Protein AF-A0A1C7MMX4-F1 (afdb_monomer)

Solvent-accessible surface area (backbone atoms only — not comparable to full-atom values): 10838 Å² total; per-residue (Å²): 135,89,79,91,75,90,83,83,60,57,48,100,84,69,48,74,63,71,64,67,64,63,70,69,58,58,83,77,81,68,78,87,75,84,72,80,94,60,101,73,74,77,79,76,79,75,73,78,50,72,67,60,53,52,53,54,53,50,56,52,49,52,55,49,51,54,53,51,52,54,50,50,52,53,51,49,52,52,51,52,52,53,50,52,52,53,50,52,54,49,51,54,52,51,53,51,51,51,52,52,52,52,52,51,53,51,50,51,53,52,50,53,52,51,54,52,52,50,52,51,51,53,53,52,55,54,53,53,71,75,55,83,82,82,85,86,81,87,79,90,78,91,78,88,88,81,88,80,90,82,77,94,78,79,88,76,83,80,78,86,81,82,90,133

Secondary structure (DSSP, 8-state):
---PPPPPPB-TTSPBP-THHHHH--------------TT------PPPHHHHHHHHHHHHHHHHHHHHHHHHHHHHHHHHHHHHHHHHHHHHHHHHHHHHHHHHHHHHHHHHHHHHHHHHHHHHHHHHT--SS------------------------------

Radius of gyration: 46.79 Å; Cα contacts (8 Å, |Δi|>4): 10; chains: 1; bounding box: 83×66×130 Å

Foldseek 3Di:
DDDDDDDFDADPVRHTDDCVVVVPPDPDDDDDDPDPPDPDPPPPPPPDDPVNVVVVVVVVVVVVVVVVVVVVVVVVVVVVVVVVVVVVVVVVVVVVVVVVVVVVVVVVVVVVVVVVVVVVVVVVVVVCVVPVPDDDDDDDDDDDDDDDDDDDDDDDDDDDDDDD

Organism: Grifola frondosa (NCBI:txid5627)

Structure (mmCIF, N/CA/C/O backbone):
data_AF-A0A1C7MMX4-F1
#
_entry.id   AF-A0A1C7MMX4-F1
#
loop_
_atom_site.group_PDB
_atom_site.id
_atom_site.type_symbol
_atom_site.label_atom_id
_atom_site.label_alt_id
_atom_site.label_comp_id
_atom_site.label_asym_id
_atom_site.label_entity_id
_atom_site.label_seq_id
_atom_site.pdbx_PDB_ins_code
_atom_site.Cartn_x
_atom_site.Cartn_y
_atom_site.Cartn_z
_atom_site.occupancy
_atom_site.B_iso_or_equiv
_atom_site.auth_seq_id
_atom_site.auth_comp_id
_atom_site.auth_asym_id
_atom_site.auth_atom_id
_atom_site.pdbx_PDB_model_num
ATOM 1 N N . MET A 1 1 ? -0.337 -36.944 -9.635 1.00 53.41 1 MET A N 1
ATOM 2 C CA . MET A 1 1 ? -0.701 -37.457 -10.974 1.00 53.41 1 MET A CA 1
ATOM 3 C C . MET A 1 1 ? -0.932 -36.251 -11.878 1.00 53.41 1 MET A C 1
ATOM 5 O O . MET A 1 1 ? -1.805 -35.454 -11.565 1.00 53.41 1 MET A O 1
ATOM 9 N N . PHE A 1 2 ? -0.095 -36.031 -12.896 1.00 73.88 2 PHE A N 1
ATOM 10 C CA . PHE A 1 2 ? -0.218 -34.881 -13.804 1.00 73.88 2 PHE A CA 1
ATOM 11 C C . PHE A 1 2 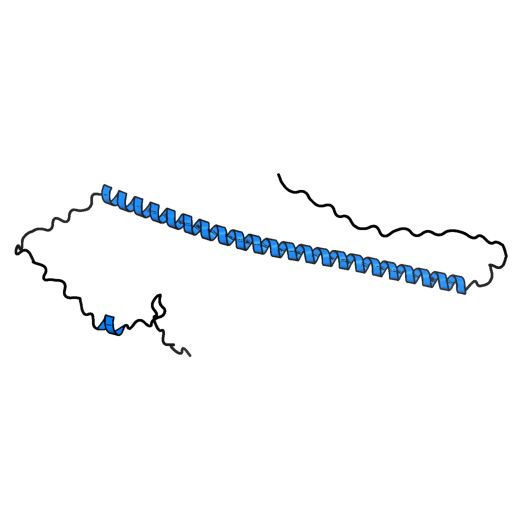? -1.092 -35.276 -14.996 1.00 73.88 2 PHE A C 1
ATOM 13 O O . PHE A 1 2 ? -0.763 -36.225 -15.705 1.00 73.88 2 PHE A O 1
ATOM 20 N N . VAL A 1 3 ? -2.213 -34.580 -15.189 1.00 80.75 3 VAL A N 1
ATOM 21 C CA . VAL A 1 3 ? -3.122 -34.798 -16.322 1.00 80.75 3 VAL A CA 1
ATOM 22 C C . VAL A 1 3 ? -2.904 -33.659 -17.318 1.00 80.75 3 VAL A C 1
ATOM 24 O O . VAL A 1 3 ? -3.282 -32.524 -17.013 1.00 80.75 3 VAL A O 1
ATOM 27 N N . PRO A 1 4 ? -2.288 -33.911 -18.485 1.00 80.75 4 PRO A N 1
ATOM 28 C CA . PRO A 1 4 ? -2.065 -32.863 -19.470 1.00 80.75 4 PRO A CA 1
ATOM 29 C C . PRO A 1 4 ? -3.403 -32.364 -20.029 1.00 80.75 4 PRO A C 1
ATOM 31 O O . PRO A 1 4 ? -4.217 -33.138 -20.535 1.00 80.75 4 PRO A O 1
ATOM 34 N N . ARG A 1 5 ? -3.631 -31.050 -19.930 1.00 83.19 5 ARG A N 1
ATOM 35 C CA . ARG A 1 5 ? -4.779 -30.362 -20.534 1.00 83.19 5 ARG A CA 1
ATOM 36 C C . ARG A 1 5 ? -4.391 -29.859 -21.923 1.00 83.19 5 ARG A C 1
ATOM 38 O O . ARG A 1 5 ? -3.284 -29.364 -22.115 1.00 83.19 5 ARG A O 1
ATOM 45 N N . LYS A 1 6 ? -5.305 -29.983 -22.887 1.00 82.06 6 LYS A N 1
ATOM 46 C CA . LYS A 1 6 ? -5.131 -29.425 -24.235 1.00 82.06 6 LYS A CA 1
ATOM 47 C C . LYS A 1 6 ? -5.200 -27.899 -24.156 1.00 82.06 6 LYS A C 1
ATOM 49 O O . LYS A 1 6 ? -6.133 -27.365 -23.562 1.00 82.06 6 LYS A O 1
ATOM 54 N N . VAL A 1 7 ? -4.215 -27.223 -24.739 1.00 81.19 7 VAL A N 1
ATOM 55 C CA . VAL A 1 7 ? -4.159 -25.759 -24.837 1.00 81.19 7 VAL A CA 1
ATOM 56 C C . VAL A 1 7 ? -4.529 -25.372 -26.266 1.00 81.19 7 VAL A C 1
ATOM 58 O O . VAL A 1 7 ? -3.907 -25.857 -27.207 1.00 81.19 7 VAL A O 1
ATOM 61 N N . THR A 1 8 ? -5.544 -24.526 -26.425 1.00 85.12 8 THR A N 1
ATOM 62 C CA . THR A 1 8 ? -5.971 -23.959 -27.715 1.00 85.12 8 THR A CA 1
ATOM 63 C C . THR A 1 8 ? -5.437 -22.539 -27.842 1.00 85.12 8 THR A C 1
ATOM 65 O O . THR A 1 8 ? -5.627 -21.737 -26.923 1.00 85.12 8 THR A O 1
ATOM 68 N N . ILE A 1 9 ? -4.800 -22.213 -28.964 1.00 84.62 9 ILE A N 1
ATOM 69 C CA . ILE A 1 9 ? -4.294 -20.864 -29.241 1.00 84.62 9 ILE A CA 1
ATOM 70 C C . ILE A 1 9 ? -5.381 -20.093 -29.993 1.00 84.62 9 ILE A C 1
ATOM 72 O O . ILE A 1 9 ? -5.877 -20.559 -31.018 1.00 84.62 9 ILE A O 1
ATOM 76 N N . LYS A 1 10 ? -5.770 -18.929 -29.467 1.00 90.62 10 LYS A N 1
ATOM 77 C CA . LYS A 1 10 ? -6.769 -18.040 -30.071 1.00 90.62 10 LYS A CA 1
ATOM 78 C C . LYS A 1 10 ? -6.119 -16.731 -30.503 1.00 90.62 10 LYS A C 1
ATOM 80 O O . LYS A 1 10 ? -5.196 -16.269 -29.837 1.00 90.62 10 LYS A O 1
ATOM 85 N N . ASP A 1 11 ? -6.613 -16.148 -31.588 1.00 87.38 11 ASP A N 1
ATOM 86 C CA . ASP A 1 11 ? -6.194 -14.824 -32.058 1.00 87.38 11 ASP A CA 1
ATOM 87 C C . ASP A 1 11 ? -6.847 -13.694 -31.230 1.00 87.38 11 ASP A C 1
ATOM 89 O O . ASP A 1 11 ? -7.740 -13.948 -30.418 1.00 87.38 11 ASP A O 1
ATOM 93 N N . GLY A 1 12 ? -6.453 -12.434 -31.450 1.00 87.25 12 GLY A N 1
ATOM 94 C CA . GLY A 1 12 ? -7.013 -11.248 -30.783 1.00 87.25 12 GLY A CA 1
ATOM 95 C C . GLY A 1 12 ? -8.531 -11.079 -30.954 1.00 87.25 12 GLY A C 1
ATOM 96 O O . GLY A 1 12 ? -9.174 -10.405 -30.155 1.00 87.25 12 GLY A O 1
ATOM 97 N N . PHE A 1 13 ? -9.117 -11.753 -31.948 1.00 86.44 13 PHE A N 1
ATOM 98 C CA . PHE A 1 13 ? -10.561 -11.818 -32.202 1.00 86.44 13 PHE A CA 1
ATOM 99 C C . PHE A 1 13 ? -11.251 -13.047 -31.579 1.00 86.44 13 PHE A C 1
ATOM 101 O O . PHE A 1 13 ? -12.442 -13.265 -31.787 1.00 86.44 13 PHE A O 1
ATOM 108 N N . GLY A 1 14 ? -10.523 -13.880 -30.830 1.00 84.88 14 GLY A N 1
ATOM 109 C CA . GLY A 1 14 ? -11.057 -15.057 -30.138 1.00 84.88 14 GLY A CA 1
ATOM 110 C C . GLY A 1 14 ? -11.288 -16.292 -31.018 1.00 84.88 14 GLY A C 1
ATOM 111 O O . GLY A 1 14 ? -11.815 -17.291 -30.520 1.00 84.88 14 GLY A O 1
ATOM 112 N N . MET A 1 15 ? -10.887 -16.249 -32.291 1.00 87.06 15 MET A N 1
ATOM 113 C CA . MET A 1 15 ? -10.941 -17.387 -33.215 1.00 87.06 15 MET A CA 1
ATOM 114 C C . MET A 1 15 ? -9.770 -18.343 -32.971 1.00 87.06 15 MET A C 1
ATOM 116 O O . MET A 1 15 ? -8.656 -17.898 -32.695 1.00 87.06 15 MET A O 1
ATOM 120 N N . GLU A 1 16 ? -10.019 -19.652 -33.047 1.00 86.19 16 GLU A N 1
ATOM 121 C CA . GLU A 1 16 ? -8.975 -20.671 -32.899 1.00 86.19 16 GLU A CA 1
ATOM 122 C C . GLU A 1 16 ? -8.041 -20.654 -34.115 1.00 86.19 16 GLU A C 1
ATOM 124 O O . GLU A 1 16 ? -8.494 -20.702 -35.259 1.00 86.19 16 GLU A O 1
ATOM 129 N N . VAL A 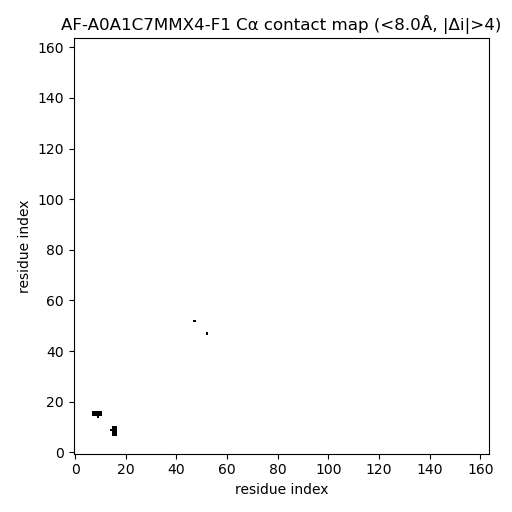1 17 ? -6.736 -20.548 -33.860 1.00 85.56 17 VAL A N 1
ATOM 130 C CA . VAL A 1 17 ? -5.722 -20.486 -34.915 1.00 85.56 17 VAL A CA 1
ATOM 131 C C . VAL A 1 17 ? -5.421 -21.901 -35.401 1.00 85.56 17 VAL A C 1
ATOM 133 O O . VAL A 1 17 ? -4.887 -22.723 -34.655 1.00 85.56 17 VAL A O 1
ATOM 136 N N . ASP A 1 18 ? -5.728 -22.174 -36.669 1.00 83.81 18 ASP A N 1
ATOM 137 C CA . ASP A 1 18 ? -5.410 -23.444 -37.321 1.00 83.81 18 ASP A CA 1
ATOM 138 C C . ASP A 1 18 ? -3.908 -23.534 -37.647 1.00 83.81 18 ASP A C 1
ATOM 140 O O . ASP A 1 18 ? -3.399 -22.965 -38.617 1.00 83.81 18 ASP A O 1
ATOM 144 N N . LEU A 1 19 ? -3.177 -24.269 -36.809 1.00 79.69 19 LEU A N 1
ATOM 145 C CA . LEU A 1 19 ? -1.734 -24.464 -36.954 1.00 79.69 19 LEU A CA 1
ATOM 146 C C . LEU A 1 19 ? -1.361 -25.431 -38.089 1.00 79.69 19 LEU A C 1
ATOM 148 O O . LEU A 1 19 ? -0.183 -25.525 -38.441 1.00 79.69 19 LEU A O 1
ATOM 152 N N . GLU A 1 20 ? -2.311 -26.168 -38.673 1.00 76.12 20 GLU A N 1
ATOM 153 C CA . GLU A 1 20 ? -2.013 -27.099 -39.768 1.00 76.12 20 GLU A CA 1
ATOM 154 C C . GLU A 1 20 ? -1.672 -26.372 -41.071 1.00 76.12 20 GLU A C 1
ATOM 156 O O . GLU A 1 20 ? -0.876 -26.869 -41.873 1.00 76.12 20 GLU A O 1
ATOM 161 N N . GLN A 1 21 ? -2.188 -25.156 -41.248 1.00 70.94 21 GLN A N 1
ATOM 162 C CA . GLN A 1 21 ? -1.902 -24.320 -42.416 1.00 70.94 21 GLN A CA 1
ATOM 163 C C . GLN A 1 21 ? -0.441 -23.857 -42.433 1.00 70.94 21 GLN A C 1
ATOM 165 O O . GLN A 1 21 ? 0.203 -23.861 -43.481 1.00 70.94 21 GLN A O 1
ATOM 170 N N . PHE A 1 22 ? 0.130 -23.580 -41.258 1.00 66.88 22 PHE A N 1
ATOM 171 C CA . PHE A 1 22 ? 1.543 -23.222 -41.115 1.00 66.88 22 PHE A CA 1
ATOM 172 C C . PHE A 1 22 ? 2.486 -24.419 -41.280 1.00 66.88 22 PHE A C 1
ATOM 174 O O . PHE A 1 22 ? 3.644 -24.237 -41.641 1.00 66.88 22 PHE A O 1
ATOM 181 N N . LYS A 1 23 ? 2.003 -25.652 -41.078 1.00 68.38 23 LYS A N 1
ATOM 182 C CA . LYS A 1 23 ? 2.789 -26.869 -41.348 1.00 68.38 23 LYS A CA 1
ATOM 183 C C . LYS A 1 23 ? 2.906 -27.184 -42.841 1.00 68.38 23 LYS A C 1
ATOM 185 O O . LYS A 1 23 ? 3.859 -27.843 -43.243 1.00 68.38 23 LYS A O 1
ATOM 190 N N . LYS A 1 24 ? 1.944 -26.738 -43.659 1.00 62.66 24 LYS A N 1
ATOM 191 C CA . LYS A 1 24 ? 1.946 -26.924 -45.123 1.00 62.66 24 LYS A CA 1
ATOM 192 C C . LYS A 1 24 ? 2.655 -25.805 -45.883 1.00 62.66 24 LYS A C 1
ATOM 194 O O . LYS A 1 24 ? 3.004 -26.002 -47.045 1.00 62.66 24 LYS A O 1
ATOM 199 N N . ALA A 1 25 ? 2.924 -24.675 -45.235 1.00 57.81 25 ALA A N 1
ATOM 200 C CA . ALA A 1 25 ? 3.813 -23.652 -45.763 1.00 57.81 25 ALA A CA 1
ATOM 201 C C . ALA A 1 25 ? 5.278 -24.098 -45.601 1.00 57.81 25 ALA A C 1
ATOM 203 O O . ALA A 1 25 ? 6.020 -23.606 -44.754 1.00 57.81 25 ALA A O 1
ATOM 204 N N . GLY A 1 26 ? 5.700 -25.051 -46.441 1.00 60.91 26 GLY A N 1
ATOM 205 C CA . GLY A 1 26 ? 7.113 -25.174 -46.801 1.00 60.91 26 GLY A CA 1
ATOM 206 C C . GLY A 1 26 ? 7.647 -23.823 -47.303 1.00 60.91 26 GLY A C 1
ATOM 207 O O . GLY A 1 26 ? 6.843 -22.952 -47.647 1.00 60.91 26 GLY A O 1
ATOM 208 N N . PRO A 1 27 ? 8.977 -23.616 -47.316 1.00 55.91 27 PRO A N 1
ATOM 209 C CA . PRO A 1 27 ? 9.585 -22.321 -47.610 1.00 55.91 27 PRO A CA 1
ATOM 210 C C . PRO A 1 27 ? 8.943 -21.715 -48.855 1.00 55.91 27 PRO A C 1
ATOM 212 O O . PRO A 1 27 ? 9.021 -22.288 -49.941 1.00 55.91 27 PRO A O 1
ATOM 215 N N . VAL A 1 28 ? 8.248 -20.591 -48.658 1.00 55.06 28 VAL A N 1
ATOM 216 C CA . VAL A 1 28 ? 7.633 -19.806 -49.725 1.00 55.06 28 VAL A CA 1
ATOM 217 C C . VAL A 1 28 ? 8.724 -19.572 -50.758 1.00 55.06 28 VAL A C 1
ATOM 219 O O . VAL A 1 28 ? 9.730 -18.931 -50.457 1.00 55.06 28 VAL A O 1
ATOM 222 N N . VAL A 1 29 ? 8.556 -20.176 -51.936 1.00 53.84 29 VAL A N 1
ATOM 223 C CA . VAL A 1 29 ? 9.491 -20.068 -53.052 1.00 53.84 29 VAL A CA 1
ATOM 224 C C . VAL A 1 29 ? 9.566 -18.594 -53.416 1.00 53.84 29 VAL A C 1
ATOM 226 O O . VAL A 1 29 ? 8.659 -18.031 -54.027 1.00 53.84 29 VAL A O 1
ATOM 229 N N . SER A 1 30 ? 10.635 -17.952 -52.966 1.00 59.66 30 SER A N 1
ATOM 230 C CA . SER A 1 30 ? 11.019 -16.620 -53.388 1.00 59.66 30 SER A CA 1
ATOM 231 C C . SER A 1 30 ? 11.216 -16.614 -54.912 1.00 59.66 30 SER A C 1
ATOM 233 O O . SER A 1 30 ? 11.632 -17.627 -55.483 1.00 59.66 30 SER A O 1
ATOM 235 N N . PRO A 1 31 ? 10.918 -15.493 -55.596 1.00 63.75 31 PRO A N 1
ATOM 236 C CA . PRO A 1 31 ? 11.174 -15.361 -57.030 1.00 63.75 31 PRO A CA 1
ATOM 237 C C . PRO A 1 31 ? 12.650 -15.672 -57.340 1.00 63.75 31 PRO A C 1
ATOM 239 O O . PRO A 1 31 ? 13.505 -15.431 -56.481 1.00 63.75 31 PRO A O 1
ATOM 242 N N . PRO A 1 32 ? 12.973 -16.209 -58.536 1.00 53.16 32 PRO A N 1
ATOM 243 C CA . PRO A 1 32 ? 14.329 -16.632 -58.860 1.00 53.16 32 PRO A CA 1
ATOM 244 C C . PRO A 1 32 ? 15.294 -15.459 -58.689 1.00 53.16 32 PRO A C 1
ATOM 246 O O . PRO A 1 32 ? 15.230 -14.457 -59.401 1.00 53.16 32 PRO A O 1
ATOM 249 N N . VAL A 1 33 ? 16.189 -15.597 -57.714 1.00 53.44 33 VAL A N 1
ATOM 250 C CA . VAL A 1 33 ? 17.312 -14.689 -57.512 1.00 53.44 33 VAL A CA 1
ATOM 251 C C . VAL A 1 33 ? 18.206 -14.836 -58.737 1.00 53.44 33 VAL A C 1
ATOM 253 O O . VAL A 1 33 ? 18.829 -15.877 -58.938 1.00 53.44 33 VAL A O 1
ATOM 256 N N . ILE A 1 34 ? 18.243 -13.804 -59.579 1.00 55.59 34 ILE A N 1
ATOM 257 C CA . ILE A 1 34 ? 19.220 -13.675 -60.660 1.00 55.59 34 ILE A CA 1
ATOM 258 C C . ILE A 1 34 ? 20.592 -13.646 -59.989 1.00 55.59 34 ILE A C 1
ATOM 260 O O . ILE A 1 34 ? 20.994 -12.638 -59.412 1.00 55.59 34 ILE A O 1
ATOM 264 N N . VAL A 1 35 ? 21.288 -14.779 -60.007 1.00 58.59 35 VAL A N 1
ATOM 265 C CA . VAL A 1 35 ? 22.650 -14.876 -59.488 1.00 58.59 35 VAL A CA 1
ATOM 266 C C . VAL A 1 35 ? 23.566 -14.271 -60.554 1.00 58.59 35 VAL A C 1
ATOM 268 O O . VAL A 1 35 ? 23.609 -14.798 -61.669 1.00 58.59 35 VAL A O 1
ATOM 271 N N . PRO A 1 36 ? 24.286 -13.167 -60.289 1.00 60.31 36 PRO A N 1
ATOM 272 C CA . PRO A 1 36 ? 25.253 -12.667 -61.250 1.00 60.31 36 PRO A CA 1
ATOM 273 C C . PRO A 1 36 ? 26.364 -13.711 -61.406 1.00 60.31 36 PRO A C 1
ATOM 275 O O . PRO A 1 36 ? 27.076 -14.038 -60.459 1.00 60.31 36 PRO A O 1
ATOM 278 N N . SER A 1 37 ? 26.494 -14.250 -62.617 1.00 58.62 37 SER A N 1
ATOM 279 C CA . SER A 1 37 ? 27.568 -15.155 -63.027 1.00 58.62 37 SER A CA 1
ATOM 280 C C . SER A 1 37 ? 28.924 -14.441 -62.944 1.00 58.62 37 SER A C 1
ATOM 282 O O . SER A 1 37 ? 29.410 -13.893 -63.933 1.00 58.62 37 SER A O 1
ATOM 284 N N . SER A 1 38 ? 29.550 -14.416 -61.765 1.00 60.53 38 SER A N 1
ATOM 285 C CA . SER A 1 38 ? 30.951 -14.012 -61.621 1.00 60.53 38 SER A CA 1
ATOM 286 C C . SER A 1 38 ? 31.593 -14.623 -60.362 1.00 60.53 38 SER A C 1
ATOM 288 O O . SER A 1 38 ? 31.343 -14.145 -59.256 1.00 60.53 38 SER A O 1
ATOM 290 N N . PRO A 1 39 ? 32.450 -15.655 -60.492 1.00 61.50 39 PRO A N 1
ATOM 291 C CA . PRO A 1 39 ? 33.103 -16.332 -59.360 1.00 61.50 39 PRO A CA 1
ATOM 292 C C . PRO A 1 39 ? 34.158 -15.522 -58.577 1.00 61.50 39 PRO A C 1
ATOM 294 O O . PRO A 1 39 ? 34.916 -16.109 -57.811 1.00 61.50 39 PRO A O 1
ATOM 297 N N . ALA A 1 40 ? 34.273 -14.201 -58.764 1.00 59.28 40 ALA A N 1
ATOM 298 C CA . ALA A 1 40 ? 35.407 -13.433 -58.232 1.00 59.28 40 ALA A CA 1
ATOM 299 C C . ALA A 1 40 ? 35.082 -12.013 -57.738 1.00 59.28 40 ALA A C 1
ATOM 301 O O . ALA A 1 40 ? 35.985 -11.181 -57.630 1.00 59.28 40 ALA A O 1
ATOM 302 N N . GLN A 1 41 ? 33.834 -11.706 -57.380 1.00 59.47 41 GLN A N 1
ATOM 303 C CA . GLN A 1 41 ? 33.581 -10.497 -56.594 1.00 59.47 41 GLN A CA 1
ATOM 304 C C . GLN A 1 41 ? 33.848 -10.814 -55.127 1.00 59.47 41 GLN A C 1
ATOM 306 O O . GLN A 1 41 ? 32.981 -11.308 -54.413 1.00 59.47 41 GLN A O 1
ATOM 311 N N . LYS A 1 42 ? 35.082 -10.559 -54.678 1.00 63.91 42 LYS A N 1
ATOM 312 C CA . LYS A 1 42 ? 35.403 -10.518 -53.249 1.00 63.91 42 LYS A CA 1
ATOM 313 C C . LYS A 1 42 ? 34.415 -9.544 -52.609 1.00 63.91 42 LYS A C 1
ATOM 315 O O . LYS A 1 42 ? 34.528 -8.338 -52.817 1.00 63.91 42 LYS A O 1
ATOM 320 N N . THR A 1 43 ? 33.434 -10.056 -51.868 1.00 61.19 43 THR A N 1
ATOM 321 C CA . THR A 1 43 ? 32.582 -9.244 -51.004 1.00 61.19 43 THR A CA 1
ATOM 322 C C . THR A 1 43 ? 33.506 -8.591 -49.991 1.00 61.19 43 THR A C 1
ATOM 324 O O . THR A 1 43 ? 33.924 -9.218 -49.018 1.00 61.19 43 THR A O 1
ATOM 327 N N . VAL A 1 44 ? 33.913 -7.354 -50.266 1.00 62.28 44 VAL A N 1
ATOM 328 C CA . VAL A 1 44 ? 34.652 -6.538 -49.311 1.00 62.28 44 VAL A CA 1
ATOM 329 C C . VAL A 1 44 ? 33.684 -6.300 -48.164 1.00 62.28 44 VAL A C 1
ATOM 331 O O . VAL A 1 44 ? 32.791 -5.460 -48.261 1.00 62.28 44 VAL A O 1
ATOM 334 N N . VAL A 1 45 ? 33.819 -7.093 -47.100 1.00 67.44 45 VAL A N 1
ATOM 335 C CA . VAL A 1 45 ? 33.119 -6.864 -45.840 1.00 67.44 45 VAL A CA 1
ATOM 336 C C . VAL A 1 45 ? 33.614 -5.514 -45.337 1.00 67.44 45 VAL A C 1
ATOM 338 O O . VAL A 1 45 ? 34.709 -5.394 -44.789 1.00 67.44 45 VAL A O 1
ATOM 341 N N . ARG A 1 46 ? 32.843 -4.460 -45.616 1.00 74.25 46 ARG A N 1
ATOM 342 C CA . ARG A 1 46 ? 33.103 -3.119 -45.099 1.00 74.25 46 ARG A CA 1
ATOM 343 C C . ARG A 1 46 ? 32.817 -3.178 -43.608 1.00 74.25 46 ARG A C 1
ATOM 345 O O . ARG A 1 46 ? 31.667 -3.117 -43.185 1.00 74.25 46 ARG A O 1
ATOM 352 N N . MET A 1 47 ? 33.872 -3.375 -42.827 1.00 75.38 47 MET A N 1
ATOM 353 C CA . MET A 1 47 ? 33.781 -3.332 -41.376 1.00 75.38 47 MET A CA 1
ATOM 354 C C . MET A 1 47 ? 33.230 -1.964 -40.975 1.00 75.38 47 MET A C 1
ATOM 356 O O . MET A 1 47 ? 33.763 -0.931 -41.382 1.00 75.38 47 MET A O 1
ATOM 360 N N . GLU A 1 48 ? 32.135 -1.970 -40.218 1.00 73.19 48 GLU A N 1
ATOM 361 C CA . GLU A 1 48 ? 31.527 -0.760 -39.666 1.00 73.19 48 GLU A CA 1
ATOM 362 C C . GLU A 1 48 ? 32.603 0.032 -38.905 1.00 73.19 48 GLU A C 1
ATOM 364 O O . GLU A 1 48 ? 33.367 -0.550 -38.122 1.00 73.19 48 GLU A O 1
ATOM 369 N N . THR A 1 49 ? 32.696 1.340 -39.157 1.00 82.75 49 THR A N 1
ATOM 370 C CA . THR A 1 49 ? 33.690 2.195 -38.500 1.00 82.75 49 THR A CA 1
ATOM 371 C C . THR A 1 49 ? 33.451 2.196 -36.985 1.00 82.75 49 THR A C 1
ATOM 373 O O . THR A 1 49 ? 32.304 2.090 -36.538 1.00 82.75 49 THR A O 1
ATOM 376 N N . PRO A 1 50 ? 34.505 2.317 -36.159 1.00 79.44 50 PRO A N 1
ATOM 377 C CA . PRO A 1 50 ? 34.349 2.339 -34.703 1.00 79.44 50 PRO A CA 1
ATOM 378 C C . PRO A 1 50 ? 33.407 3.460 -34.232 1.00 79.44 50 PRO A C 1
ATOM 380 O O . PRO A 1 50 ? 32.676 3.277 -33.263 1.00 79.44 50 PRO A O 1
ATOM 383 N N . GLU A 1 51 ? 33.343 4.577 -34.963 1.00 78.56 51 GLU A N 1
ATOM 384 C CA . GLU A 1 51 ? 32.416 5.679 -34.689 1.00 78.56 51 GLU A CA 1
ATOM 385 C C . GLU A 1 51 ? 30.944 5.295 -34.926 1.00 78.56 51 GLU A C 1
ATOM 387 O O . GLU A 1 51 ? 30.076 5.638 -34.125 1.00 78.56 51 GLU A O 1
ATOM 392 N N . ALA A 1 52 ? 30.643 4.538 -35.987 1.00 82.31 52 ALA A N 1
ATOM 393 C CA . ALA A 1 52 ? 29.286 4.065 -36.262 1.00 82.31 52 ALA A CA 1
ATOM 394 C C . ALA A 1 52 ? 28.811 3.051 -35.207 1.00 82.31 52 ALA A C 1
ATOM 396 O O . ALA A 1 52 ? 27.661 3.105 -34.766 1.00 82.31 52 ALA A O 1
ATOM 397 N N . LYS A 1 53 ? 29.715 2.186 -34.728 1.00 79.31 53 LYS A N 1
ATOM 398 C CA . LYS A 1 53 ? 29.430 1.269 -33.614 1.00 79.31 53 LYS A CA 1
ATOM 399 C C . LYS A 1 53 ? 29.166 2.018 -32.309 1.00 79.31 53 LYS A C 1
ATOM 401 O O . LYS A 1 53 ? 28.217 1.684 -31.608 1.00 79.31 53 LYS A O 1
ATOM 406 N N . ALA A 1 54 ? 29.965 3.044 -32.007 1.00 82.81 54 ALA A N 1
ATOM 407 C CA . ALA A 1 54 ? 29.776 3.870 -30.817 1.00 82.81 54 ALA A CA 1
ATOM 408 C C . ALA A 1 54 ? 28.430 4.612 -30.840 1.00 82.81 54 ALA A C 1
ATOM 410 O O . ALA A 1 54 ? 27.731 4.629 -29.831 1.00 82.81 54 ALA A O 1
ATOM 411 N N . LYS A 1 55 ? 28.025 5.156 -31.998 1.00 83.56 55 LYS A N 1
ATOM 412 C CA . LYS A 1 55 ? 26.716 5.815 -32.156 1.00 83.56 55 LYS A CA 1
ATOM 413 C C . LYS A 1 55 ? 25.550 4.851 -31.940 1.00 83.56 55 LYS A C 1
ATOM 415 O O . LYS A 1 55 ? 24.654 5.175 -31.168 1.00 83.56 55 LYS A O 1
ATOM 420 N N . ARG A 1 56 ? 25.584 3.656 -32.549 1.00 81.88 56 ARG A N 1
ATOM 421 C CA . ARG A 1 56 ? 24.539 2.636 -32.336 1.00 81.88 56 ARG A CA 1
ATOM 422 C C . ARG A 1 56 ? 24.454 2.231 -30.860 1.00 81.88 56 ARG A C 1
ATOM 424 O O . ARG A 1 56 ? 23.358 2.148 -30.319 1.00 81.88 56 ARG A O 1
ATOM 431 N N . LEU A 1 57 ? 25.601 2.026 -30.209 1.00 81.31 57 LEU A N 1
ATOM 432 C CA . LEU A 1 57 ? 25.649 1.622 -28.804 1.00 81.31 57 LEU A CA 1
ATOM 433 C C . LEU A 1 57 ? 25.107 2.709 -27.862 1.00 81.31 57 LEU A C 1
ATOM 435 O O . LEU A 1 57 ? 24.390 2.392 -26.918 1.00 81.31 57 LEU A O 1
ATOM 439 N N . ALA A 1 58 ? 25.418 3.981 -28.120 1.00 85.31 58 ALA A N 1
ATOM 440 C CA . ALA A 1 58 ? 24.907 5.099 -27.329 1.00 85.31 58 ALA A CA 1
ATOM 441 C C . ALA A 1 58 ? 23.383 5.248 -27.462 1.00 85.31 58 ALA A C 1
ATOM 443 O O . ALA A 1 58 ? 22.694 5.383 -26.453 1.00 85.31 58 ALA A O 1
ATOM 444 N N . GLU A 1 59 ? 22.851 5.155 -28.684 1.00 83.31 59 GLU A N 1
ATOM 445 C CA . GLU A 1 59 ? 21.410 5.263 -28.939 1.00 83.31 59 GLU A CA 1
ATOM 446 C C . GLU A 1 59 ? 20.619 4.113 -28.290 1.00 83.31 59 GLU A C 1
ATOM 448 O O . GLU A 1 59 ? 19.536 4.320 -27.736 1.00 83.31 59 GLU A O 1
ATOM 453 N N . GLU A 1 60 ? 21.157 2.892 -28.327 1.00 79.81 60 GLU A N 1
ATOM 454 C CA . GLU A 1 60 ? 20.544 1.736 -27.669 1.00 79.81 60 GLU A CA 1
ATOM 455 C C . GLU A 1 60 ? 20.562 1.882 -26.141 1.00 79.81 60 GLU A C 1
ATOM 457 O O . GLU A 1 60 ? 19.540 1.651 -25.491 1.00 79.81 60 GLU A O 1
ATOM 462 N N . ASN A 1 61 ? 21.678 2.350 -25.572 1.00 84.88 61 ASN A N 1
ATOM 463 C CA . ASN A 1 61 ? 21.798 2.564 -24.131 1.00 84.88 61 ASN A CA 1
ATOM 464 C C . ASN A 1 61 ? 20.846 3.660 -23.634 1.00 84.88 61 ASN A C 1
ATOM 466 O O . ASN A 1 61 ? 20.201 3.500 -22.602 1.00 84.88 61 ASN A O 1
ATOM 470 N N . GLU A 1 62 ? 20.695 4.752 -24.383 1.00 80.12 62 GLU A N 1
ATOM 471 C CA . GLU A 1 62 ? 19.762 5.823 -24.034 1.00 80.12 62 GLU A CA 1
ATOM 472 C C . GLU A 1 62 ? 18.308 5.327 -24.047 1.00 80.12 62 GLU A C 1
ATOM 474 O O . GLU A 1 62 ? 17.577 5.529 -23.073 1.00 80.12 62 GLU A O 1
ATOM 479 N N . LYS A 1 63 ? 17.907 4.568 -25.078 1.00 83.94 63 LYS A N 1
ATOM 480 C CA . LYS A 1 63 ? 16.577 3.936 -25.133 1.00 83.94 63 LYS A CA 1
ATOM 481 C C . LYS A 1 63 ? 16.350 2.953 -23.985 1.00 83.94 63 LYS A C 1
ATOM 483 O O . LYS A 1 63 ? 15.241 2.889 -23.454 1.00 83.94 63 LYS A O 1
ATOM 488 N N . GLU A 1 64 ? 17.366 2.190 -23.594 1.00 83.69 64 GLU A N 1
ATOM 489 C CA . GLU A 1 64 ? 17.276 1.275 -22.455 1.00 83.69 64 GLU A CA 1
ATOM 490 C C . GLU A 1 64 ? 17.107 2.035 -21.133 1.00 83.69 64 GLU A C 1
ATOM 492 O O . GLU A 1 64 ? 16.245 1.685 -20.325 1.00 83.69 64 GLU A O 1
ATOM 497 N N . ARG A 1 65 ? 17.869 3.116 -20.926 1.00 83.75 65 ARG A N 1
ATOM 498 C CA . ARG A 1 65 ? 17.757 3.952 -19.723 1.00 83.75 65 ARG A CA 1
ATOM 499 C C . ARG A 1 65 ? 16.396 4.631 -19.618 1.00 83.75 65 ARG A C 1
ATOM 501 O O . ARG A 1 65 ? 15.834 4.666 -18.529 1.00 83.75 65 ARG A O 1
ATOM 508 N N . LEU A 1 66 ? 15.840 5.104 -20.731 1.00 84.12 66 LEU A N 1
ATOM 509 C CA . LEU A 1 66 ? 14.489 5.672 -20.780 1.00 84.12 66 LEU A CA 1
ATOM 510 C C . LEU A 1 66 ? 13.413 4.640 -20.417 1.00 84.12 66 LEU A C 1
ATOM 512 O O . LEU A 1 66 ? 12.522 4.944 -19.626 1.00 84.12 66 LEU A O 1
ATOM 516 N N . LYS A 1 67 ? 13.513 3.410 -20.935 1.00 84.25 67 LYS A N 1
ATOM 517 C CA . LYS A 1 67 ? 12.577 2.329 -20.582 1.00 84.25 67 LYS A CA 1
ATOM 518 C C . LYS A 1 67 ? 12.675 1.950 -19.106 1.00 84.25 67 LYS A C 1
ATOM 520 O O . LYS A 1 67 ? 11.648 1.869 -18.442 1.00 84.25 67 LYS A O 1
ATOM 525 N N . LYS A 1 68 ? 13.894 1.790 -18.582 1.00 85.50 68 LYS A N 1
ATOM 526 C CA . LYS A 1 68 ? 14.120 1.482 -17.162 1.00 85.50 68 LYS A CA 1
ATOM 527 C C . LYS A 1 68 ? 13.624 2.593 -16.241 1.00 85.50 68 LYS A C 1
ATOM 529 O O . LYS A 1 68 ? 13.001 2.294 -15.234 1.00 85.50 68 LYS A O 1
ATOM 534 N N . ALA A 1 69 ? 13.829 3.860 -16.597 1.00 85.38 69 ALA A N 1
ATOM 535 C CA . ALA A 1 69 ? 13.318 4.982 -15.812 1.00 85.38 69 ALA A CA 1
ATOM 536 C C . ALA A 1 69 ? 11.777 5.027 -15.799 1.00 85.38 69 ALA A C 1
ATOM 538 O O . ALA A 1 69 ? 11.173 5.288 -14.759 1.00 85.38 69 ALA A O 1
ATOM 539 N N . ALA A 1 70 ? 11.125 4.735 -16.928 1.00 84.56 70 ALA A N 1
ATOM 540 C CA . ALA A 1 70 ? 9.665 4.648 -16.992 1.00 84.56 70 ALA A CA 1
ATOM 541 C C . ALA A 1 70 ? 9.113 3.467 -16.167 1.00 84.56 70 ALA A C 1
ATOM 543 O O . ALA A 1 70 ? 8.109 3.607 -15.476 1.00 84.56 70 ALA A O 1
ATOM 544 N N . GLU A 1 71 ? 9.786 2.318 -16.196 1.00 86.56 71 GLU A N 1
ATOM 545 C CA . GLU A 1 71 ? 9.407 1.147 -15.400 1.00 86.56 71 GLU A CA 1
ATOM 546 C C . GLU A 1 71 ? 9.629 1.374 -13.896 1.00 86.56 71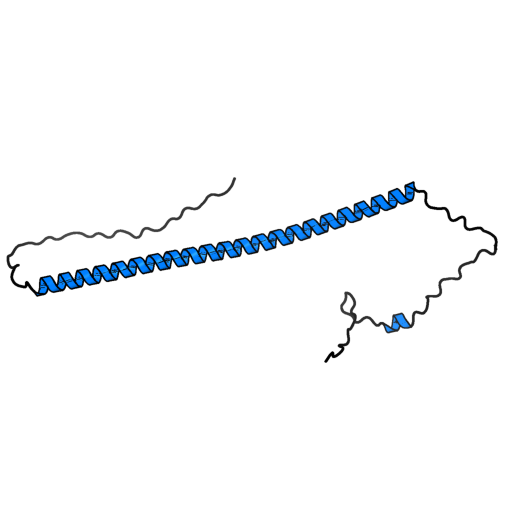 GLU A C 1
ATOM 548 O O . GLU A 1 71 ? 8.748 1.082 -13.090 1.00 86.56 71 GLU A O 1
ATOM 553 N N . GLU A 1 72 ? 10.763 1.963 -13.509 1.00 86.38 72 GLU A N 1
ATOM 554 C CA . GLU A 1 72 ? 11.080 2.269 -12.111 1.00 86.38 72 GLU A CA 1
ATOM 555 C C . GLU A 1 72 ? 10.100 3.289 -11.525 1.00 86.38 72 GLU A C 1
ATOM 557 O O . GLU A 1 72 ? 9.626 3.122 -10.403 1.00 86.38 72 GLU A O 1
ATOM 562 N N . THR A 1 73 ? 9.741 4.324 -12.286 1.00 86.50 7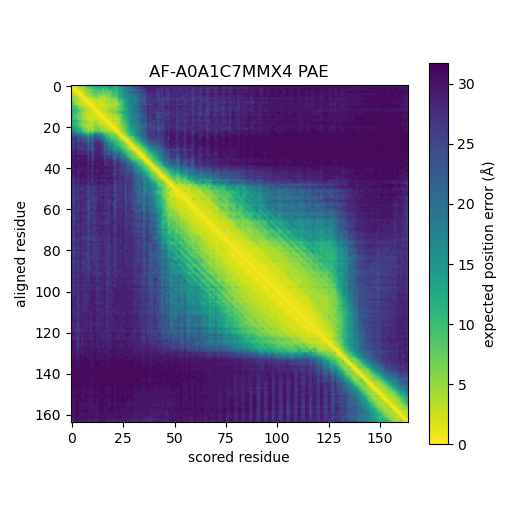3 THR A N 1
ATOM 563 C CA . THR A 1 73 ? 8.757 5.321 -11.835 1.00 86.50 73 THR A CA 1
ATOM 564 C C . THR A 1 73 ? 7.363 4.718 -11.672 1.00 86.50 73 THR A C 1
ATOM 566 O O . THR A 1 73 ? 6.706 4.998 -10.670 1.00 86.50 73 THR A O 1
ATOM 569 N N . ALA A 1 74 ? 6.935 3.843 -12.586 1.00 85.44 74 ALA A N 1
ATOM 570 C CA . ALA A 1 74 ? 5.667 3.127 -12.459 1.00 85.44 74 ALA A CA 1
ATOM 571 C C . ALA A 1 74 ? 5.662 2.166 -11.257 1.00 85.44 74 ALA A C 1
ATOM 573 O O . ALA A 1 74 ? 4.698 2.140 -10.491 1.00 85.44 74 ALA A O 1
ATOM 574 N N . CYS A 1 75 ? 6.750 1.418 -11.049 1.00 86.00 75 CYS A N 1
ATOM 575 C CA . CYS A 1 75 ? 6.879 0.505 -9.916 1.00 86.00 75 CYS A CA 1
ATOM 576 C C . CYS A 1 75 ? 6.890 1.263 -8.582 1.00 86.00 75 CYS A C 1
ATOM 578 O O . CYS A 1 75 ? 6.202 0.873 -7.642 1.00 86.00 75 CYS A O 1
ATOM 580 N N . ARG A 1 76 ? 7.616 2.384 -8.511 1.00 85.38 76 ARG A N 1
ATOM 581 C CA . ARG A 1 76 ? 7.706 3.212 -7.304 1.00 85.38 76 ARG A CA 1
ATOM 582 C C . ARG A 1 76 ? 6.371 3.866 -6.955 1.00 85.38 76 ARG A C 1
ATOM 584 O O . ARG A 1 76 ? 6.012 3.900 -5.784 1.00 85.38 76 ARG A O 1
ATOM 591 N N . ALA A 1 77 ? 5.625 4.342 -7.952 1.00 89.44 77 ALA A N 1
ATOM 592 C CA . ALA A 1 77 ? 4.290 4.898 -7.740 1.00 89.44 77 ALA A CA 1
ATOM 593 C C . ALA A 1 77 ? 3.306 3.844 -7.201 1.00 89.44 77 ALA A C 1
ATOM 595 O O . ALA A 1 77 ? 2.554 4.132 -6.273 1.00 89.44 77 ALA A O 1
ATOM 596 N N . ALA A 1 78 ? 3.345 2.617 -7.733 1.00 89.25 78 ALA A N 1
ATOM 597 C CA . ALA A 1 78 ? 2.512 1.521 -7.239 1.00 89.25 78 ALA A CA 1
ATOM 598 C C . ALA A 1 78 ? 2.882 1.111 -5.800 1.00 89.25 78 ALA A C 1
ATOM 600 O O . ALA A 1 78 ? 1.999 0.923 -4.963 1.00 89.25 78 ALA A O 1
ATOM 601 N N . GLU A 1 79 ? 4.179 1.024 -5.487 1.00 90.06 79 GLU A N 1
ATOM 602 C CA . GLU A 1 79 ? 4.660 0.693 -4.140 1.00 90.06 79 GLU A CA 1
ATOM 603 C C . GLU A 1 79 ? 4.286 1.774 -3.112 1.00 90.06 79 GLU A C 1
ATOM 605 O O . GLU A 1 79 ? 3.876 1.463 -1.991 1.00 90.06 79 GLU A O 1
ATOM 610 N N . GLU A 1 80 ? 4.389 3.053 -3.483 1.00 90.56 80 GLU A N 1
ATOM 611 C CA . GLU A 1 80 ? 4.014 4.163 -2.606 1.00 90.56 80 GLU A CA 1
ATOM 612 C C . GLU A 1 80 ? 2.507 4.178 -2.320 1.00 90.56 80 GLU A C 1
ATOM 614 O O . GLU A 1 80 ? 2.104 4.377 -1.170 1.00 90.56 80 GLU A O 1
ATOM 619 N N . GLU A 1 81 ? 1.671 3.910 -3.327 1.00 89.69 81 GLU A N 1
ATOM 620 C CA . GLU A 1 81 ? 0.221 3.834 -3.141 1.00 89.69 81 GLU A CA 1
ATOM 621 C C . GLU A 1 81 ? -0.169 2.667 -2.219 1.00 89.69 81 GLU A C 1
ATOM 623 O O . GLU A 1 81 ? -0.943 2.849 -1.273 1.00 89.69 81 GLU A O 1
ATOM 628 N N . GLU A 1 82 ? 0.418 1.482 -2.425 1.00 90.56 82 GLU A N 1
ATOM 629 C CA . GLU A 1 82 ? 0.174 0.316 -1.572 1.00 90.56 82 GLU A CA 1
ATOM 630 C C . GLU A 1 82 ? 0.617 0.583 -0.127 1.00 90.56 82 GLU A C 1
ATOM 632 O O . GLU A 1 82 ? -0.120 0.306 0.829 1.00 90.56 82 GLU A O 1
ATOM 637 N N . ARG A 1 83 ? 1.800 1.182 0.048 1.00 92.38 83 ARG A N 1
ATOM 638 C CA . ARG A 1 83 ? 2.318 1.545 1.367 1.00 92.38 83 ARG A CA 1
ATOM 639 C C . ARG A 1 83 ? 1.399 2.539 2.070 1.00 92.38 83 ARG A C 1
ATOM 641 O O . ARG A 1 83 ? 1.076 2.329 3.240 1.00 92.38 83 ARG A O 1
ATOM 648 N N . LYS A 1 84 ? 0.951 3.583 1.370 1.00 93.00 84 LYS A N 1
ATOM 649 C CA . LYS A 1 84 ? 0.050 4.602 1.922 1.00 93.00 84 LYS A CA 1
ATOM 650 C C . LYS A 1 84 ? -1.282 3.991 2.351 1.00 93.00 84 LYS A C 1
ATOM 652 O O . LYS A 1 84 ? -1.744 4.253 3.459 1.00 93.00 84 LYS A O 1
ATOM 657 N N . LYS A 1 85 ? -1.853 3.108 1.529 1.00 93.50 85 LYS A N 1
ATOM 658 C CA . LYS A 1 85 ? -3.101 2.402 1.841 1.00 93.50 85 LYS A CA 1
ATOM 659 C C . LYS A 1 85 ? -2.969 1.519 3.082 1.00 93.50 85 LYS A C 1
ATOM 661 O O . LYS A 1 85 ? -3.847 1.517 3.944 1.00 93.50 85 LYS A O 1
ATOM 666 N N . ARG A 1 86 ? -1.852 0.798 3.208 1.00 90.44 86 ARG A N 1
ATOM 667 C CA . ARG A 1 86 ? -1.578 -0.056 4.371 1.00 90.44 86 ARG A CA 1
ATOM 668 C C . ARG A 1 86 ? -1.365 0.754 5.650 1.00 90.44 86 ARG A C 1
ATOM 670 O O . ARG A 1 86 ? -1.788 0.330 6.725 1.00 90.44 86 ARG A O 1
ATOM 677 N N . GLU A 1 87 ? -0.705 1.902 5.547 1.00 92.88 87 GLU A N 1
ATOM 678 C CA . GLU A 1 87 ? -0.484 2.804 6.677 1.00 92.88 87 GLU A CA 1
ATOM 679 C C . GLU A 1 87 ? -1.790 3.450 7.153 1.00 92.88 87 GLU A C 1
ATOM 681 O O . GLU A 1 87 ? -2.052 3.476 8.355 1.00 92.88 87 GLU A O 1
ATOM 686 N N . GLU A 1 88 ? -2.650 3.883 6.230 1.00 93.06 88 GLU A N 1
ATOM 687 C CA . GLU A 1 88 ? -3.971 4.424 6.554 1.00 93.06 88 GLU A CA 1
ATOM 688 C C . GLU A 1 88 ? -4.867 3.375 7.227 1.00 93.06 88 GLU A C 1
ATOM 690 O O . GLU A 1 88 ? -5.487 3.654 8.254 1.00 93.06 88 GLU A O 1
ATOM 695 N N . GLU A 1 89 ? -4.880 2.138 6.720 1.00 93.25 89 GLU A N 1
ATOM 696 C CA . GLU A 1 89 ? -5.629 1.044 7.343 1.00 93.25 89 GLU A CA 1
ATOM 697 C C . GLU A 1 89 ? -5.110 0.736 8.756 1.00 93.25 89 GLU A C 1
ATOM 699 O O . GLU A 1 89 ? -5.902 0.521 9.679 1.00 93.25 89 GLU A O 1
ATOM 704 N N . ARG A 1 90 ? -3.784 0.751 8.957 1.00 92.69 90 ARG A N 1
ATOM 705 C CA . ARG A 1 90 ? -3.190 0.545 10.284 1.00 92.69 90 ARG A CA 1
ATOM 706 C C . ARG A 1 90 ? -3.565 1.671 11.240 1.00 92.69 90 ARG A C 1
ATOM 708 O O . ARG A 1 90 ? -3.989 1.386 12.356 1.00 92.69 90 ARG A O 1
ATOM 715 N N . ARG A 1 91 ? -3.469 2.924 10.792 1.00 94.00 91 ARG A N 1
ATOM 716 C CA . ARG A 1 91 ? -3.831 4.100 11.590 1.00 94.00 91 ARG A CA 1
ATOM 717 C C . ARG A 1 91 ? -5.304 4.070 11.987 1.00 94.00 91 ARG A C 1
ATOM 719 O O . ARG A 1 91 ? -5.623 4.318 13.143 1.00 94.00 91 ARG A O 1
ATOM 726 N N . LYS A 1 92 ? -6.192 3.702 11.060 1.00 94.75 92 LYS A N 1
ATOM 727 C CA . LYS A 1 92 ? -7.626 3.569 11.336 1.00 94.75 92 LYS A CA 1
ATOM 728 C C . LYS A 1 92 ? -7.909 2.488 12.383 1.00 94.75 92 LYS A C 1
ATOM 730 O O . LYS A 1 92 ? -8.696 2.722 13.294 1.00 94.75 92 LYS A O 1
ATOM 735 N N . LYS A 1 93 ? -7.238 1.333 12.290 1.00 93.62 93 LYS A N 1
ATOM 736 C CA . LYS A 1 93 ? -7.359 0.256 13.287 1.00 93.62 93 LYS A CA 1
ATOM 737 C C . LYS A 1 93 ? -6.823 0.664 14.659 1.00 93.62 93 LYS A C 1
ATOM 739 O O . LYS A 1 93 ? -7.448 0.339 15.661 1.00 93.62 93 LYS A O 1
ATOM 744 N N . GLU A 1 94 ? -5.689 1.362 14.716 1.00 93.75 94 GLU A N 1
ATOM 745 C CA . GLU A 1 94 ? -5.144 1.876 15.980 1.00 93.75 94 GLU A CA 1
ATOM 746 C C . GLU A 1 94 ? -6.076 2.907 16.621 1.00 93.75 94 GLU A C 1
ATOM 748 O O . GLU A 1 94 ? -6.348 2.814 17.814 1.00 93.75 94 GLU A O 1
ATOM 753 N N . GLU A 1 95 ? -6.622 3.839 15.839 1.00 93.75 95 GLU A N 1
ATOM 754 C CA . GLU A 1 95 ? -7.555 4.851 16.341 1.00 93.75 95 GLU A CA 1
ATOM 755 C C . GLU A 1 95 ? -8.852 4.222 16.873 1.00 93.75 95 GLU A C 1
ATOM 757 O O . GLU A 1 95 ? -9.349 4.607 17.933 1.00 93.75 95 GLU A O 1
ATOM 762 N N . GLU A 1 96 ? -9.395 3.225 16.172 1.00 93.56 96 GLU A N 1
ATOM 763 C CA . GLU A 1 96 ? -10.580 2.491 16.618 1.00 93.56 96 GLU A CA 1
ATOM 764 C C . GLU A 1 96 ? -10.301 1.688 17.897 1.00 93.56 96 GLU A C 1
ATOM 766 O O . GLU A 1 96 ? -11.086 1.747 18.845 1.00 93.56 96 GLU A O 1
ATOM 771 N N . ALA A 1 97 ? -9.154 1.008 17.973 1.00 94.75 97 ALA A N 1
ATOM 772 C CA . ALA A 1 97 ? -8.739 0.283 19.170 1.00 94.75 97 ALA A CA 1
ATOM 773 C C . ALA A 1 97 ? -8.514 1.219 20.370 1.00 94.75 97 ALA A C 1
ATOM 775 O O . ALA A 1 97 ? -8.880 0.885 21.497 1.00 94.75 97 ALA A O 1
ATOM 776 N N . GLU A 1 98 ? -7.950 2.408 20.149 1.00 94.69 98 GLU A N 1
ATOM 777 C CA . GLU A 1 98 ? -7.760 3.404 21.203 1.00 94.69 98 GLU A CA 1
ATOM 778 C C . GLU A 1 98 ? -9.100 3.946 21.715 1.00 94.69 98 GLU A C 1
ATOM 780 O O . GLU A 1 98 ? -9.295 4.069 22.928 1.00 94.69 98 GLU A O 1
ATOM 785 N N . ARG A 1 99 ? -10.046 4.231 20.812 1.00 93.88 99 ARG A N 1
ATOM 786 C CA . ARG A 1 99 ? -11.406 4.648 21.185 1.00 93.88 99 ARG A CA 1
ATOM 787 C C . ARG A 1 99 ? -12.120 3.566 21.986 1.00 93.88 99 ARG A C 1
ATOM 789 O O . ARG A 1 99 ? -12.654 3.876 23.047 1.00 93.88 99 ARG A O 1
ATOM 796 N N . ALA A 1 100 ? -12.053 2.314 21.537 1.00 94.44 100 ALA A N 1
ATOM 797 C CA . ALA A 1 100 ? -12.634 1.183 22.253 1.00 94.44 100 ALA A CA 1
ATOM 798 C C . ALA A 1 100 ? -12.032 1.033 23.660 1.00 94.44 100 ALA A C 1
ATOM 800 O O . ALA A 1 100 ? -12.764 0.868 24.633 1.00 94.44 100 ALA A O 1
ATOM 801 N N . ARG A 1 101 ? -10.706 1.173 23.795 1.00 94.69 101 ARG A N 1
ATOM 802 C CA . ARG A 1 101 ? -10.029 1.101 25.096 1.00 94.69 101 ARG A CA 1
ATOM 803 C C . ARG A 1 101 ? -10.452 2.231 26.038 1.00 94.69 101 ARG A C 1
ATOM 805 O O . ARG A 1 101 ? -10.685 1.977 27.216 1.00 94.69 101 ARG A O 1
ATOM 812 N N . LYS A 1 102 ? -10.561 3.464 25.533 1.00 95.25 102 LYS A N 1
ATOM 813 C CA . LYS A 1 102 ? -11.033 4.618 26.317 1.00 95.25 102 LYS A CA 1
ATOM 814 C C . LYS A 1 102 ? -12.481 4.437 26.774 1.00 95.25 102 LYS A C 1
ATOM 816 O O . LYS A 1 102 ? -12.786 4.714 27.930 1.00 95.25 102 LYS A O 1
ATOM 821 N N . GLU A 1 103 ? -13.353 3.945 25.898 1.00 94.44 103 GLU A N 1
ATOM 822 C CA . GLU A 1 103 ? -14.753 3.672 26.235 1.00 94.44 103 GLU A CA 1
ATOM 823 C C . GLU A 1 103 ? -14.880 2.557 27.285 1.00 94.44 103 GLU A C 1
ATOM 825 O O . GLU A 1 103 ? -15.650 2.685 28.239 1.00 94.44 103 GLU A O 1
ATOM 830 N N . GLU A 1 104 ? -14.090 1.487 27.163 1.00 95.06 104 GLU A N 1
ATOM 831 C CA . GLU A 1 104 ? -14.059 0.401 28.146 1.00 95.06 104 GLU A CA 1
ATOM 832 C C . GLU A 1 104 ? -13.566 0.887 29.518 1.00 95.06 104 GLU A C 1
ATOM 834 O O . GLU A 1 104 ? -14.172 0.577 30.547 1.00 95.06 104 GLU A O 1
ATOM 839 N N . GLU A 1 105 ? -12.503 1.695 29.546 1.00 95.38 105 GLU A N 1
ATOM 840 C CA . GLU A 1 105 ? -11.971 2.278 30.779 1.00 95.38 105 GLU A CA 1
ATOM 841 C C . GLU A 1 105 ? -12.988 3.212 31.449 1.00 95.38 105 GLU A C 1
ATOM 843 O O . GLU A 1 105 ? -13.216 3.124 32.661 1.00 95.38 105 GLU A O 1
ATOM 848 N N . GLU A 1 106 ? -13.665 4.062 30.673 1.00 95.50 106 GLU A N 1
ATOM 849 C CA . GLU A 1 106 ? -14.703 4.945 31.199 1.00 95.50 106 GLU A CA 1
ATOM 850 C C . GLU A 1 106 ? -15.895 4.150 31.743 1.00 95.50 106 GLU A C 1
ATOM 852 O O . GLU A 1 106 ? -16.393 4.439 32.837 1.00 95.50 106 GLU A O 1
ATOM 857 N N . LYS A 1 107 ? -16.333 3.112 31.023 1.00 95.88 107 LYS A N 1
ATOM 858 C CA . LYS A 1 107 ? -17.413 2.230 31.469 1.00 95.88 107 LYS A CA 1
ATOM 859 C C . LYS A 1 107 ? -17.059 1.553 32.791 1.00 95.88 107 LYS A C 1
ATOM 861 O O . LYS A 1 107 ? -17.872 1.575 33.714 1.00 95.88 107 LYS A O 1
ATOM 866 N N . LYS A 1 108 ? -15.835 1.036 32.915 1.00 95.38 108 LYS A N 1
ATOM 867 C CA . LYS A 1 108 ? -15.344 0.404 34.145 1.00 95.38 108 LYS A CA 1
ATOM 868 C C . LYS A 1 108 ? -15.271 1.392 35.310 1.00 95.38 108 LYS A C 1
ATOM 870 O O . LYS A 1 108 ? -15.647 1.056 36.430 1.00 95.38 108 LYS A O 1
ATOM 875 N N . ARG A 1 109 ? -14.852 2.635 35.054 1.00 95.00 109 ARG A N 1
ATOM 876 C CA . ARG A 1 109 ? -14.847 3.702 36.066 1.00 95.00 109 ARG A CA 1
ATOM 877 C C . ARG A 1 109 ? -16.260 4.054 36.536 1.00 95.00 109 ARG A C 1
ATOM 879 O O . ARG A 1 109 ? -16.472 4.220 37.734 1.00 95.00 109 ARG A O 1
ATOM 886 N N . ARG A 1 110 ? -17.226 4.148 35.617 1.00 94.44 110 ARG A N 1
ATOM 887 C CA . ARG A 1 110 ? -18.637 4.410 35.953 1.00 94.44 110 ARG A CA 1
ATOM 888 C C . ARG A 1 110 ? -19.261 3.265 36.752 1.00 94.44 110 ARG A C 1
ATOM 890 O O . ARG A 1 110 ? -20.059 3.524 37.645 1.00 94.44 110 ARG A O 1
ATOM 897 N N . GLU A 1 111 ? -18.913 2.021 36.440 1.00 95.94 111 GLU A N 1
ATOM 898 C CA . GLU A 1 111 ? -19.398 0.846 37.171 1.00 95.94 111 GLU A CA 1
ATOM 899 C C . GLU A 1 111 ? -18.882 0.825 38.615 1.00 95.94 111 GLU A C 1
ATOM 901 O O . GLU A 1 111 ? -19.681 0.697 39.539 1.00 95.94 111 GLU A O 1
ATOM 906 N N . LEU A 1 112 ? -17.584 1.079 38.817 1.00 95.00 112 LEU A N 1
ATOM 907 C CA . LEU A 1 112 ? -16.993 1.194 40.155 1.00 95.00 112 LEU A CA 1
ATOM 908 C C . LEU A 1 112 ? -17.641 2.308 40.988 1.00 95.00 112 LEU A C 1
ATOM 910 O O . LEU A 1 112 ? -17.946 2.097 42.158 1.00 95.00 112 LEU A O 1
ATOM 914 N N . GLN A 1 113 ? -17.899 3.474 40.386 1.00 93.38 113 GLN A N 1
ATOM 915 C CA . GLN A 1 113 ? -18.575 4.576 41.080 1.00 93.38 113 GLN A CA 1
ATOM 916 C C . GLN A 1 113 ? -20.002 4.215 41.504 1.00 93.38 113 GLN A C 1
ATOM 918 O O . GLN A 1 113 ? -20.400 4.529 42.621 1.00 93.38 113 GLN A O 1
ATOM 923 N N . ARG A 1 114 ? -20.765 3.529 40.642 1.00 94.19 114 ARG A N 1
ATOM 924 C CA . ARG A 1 114 ? -22.118 3.071 40.993 1.00 94.19 114 ARG A CA 1
ATOM 925 C C . ARG A 1 114 ? -22.098 2.040 42.116 1.00 94.19 114 ARG A C 1
ATOM 927 O O . ARG A 1 114 ? -22.951 2.099 42.994 1.00 94.19 114 ARG A O 1
ATOM 934 N N . GLU A 1 115 ? -21.140 1.113 42.098 1.00 93.94 115 GLU A N 1
ATOM 935 C CA . GLU A 1 115 ? -21.003 0.115 43.162 1.00 93.94 115 GLU A CA 1
ATOM 936 C C . GLU A 1 115 ? -20.665 0.774 44.511 1.00 93.94 115 GLU A C 1
ATOM 938 O O . GLU A 1 115 ? -21.217 0.399 45.546 1.00 93.94 115 GLU A O 1
ATOM 943 N N . GLU A 1 116 ? -19.784 1.777 44.514 1.00 92.62 116 GLU A N 1
ATOM 944 C CA . GLU A 1 116 ? -19.431 2.532 45.719 1.00 92.62 116 GLU A CA 1
ATOM 945 C C . GLU A 1 116 ? -20.626 3.330 46.266 1.00 92.62 116 GLU A C 1
ATOM 947 O O . GLU A 1 116 ? -20.936 3.230 47.456 1.00 92.62 116 GLU A O 1
ATOM 952 N N . GLU A 1 117 ? -21.358 4.031 45.394 1.00 93.56 117 GLU A N 1
ATOM 953 C CA . GLU A 1 117 ? -22.571 4.771 45.758 1.00 93.56 117 GLU A CA 1
ATOM 954 C C . GLU A 1 117 ? -23.656 3.840 46.326 1.00 93.56 117 GLU A C 1
ATOM 956 O O . GLU A 1 117 ? -24.292 4.150 47.337 1.00 93.56 117 GLU A O 1
ATOM 961 N N . GLU A 1 118 ? -23.849 2.656 45.736 1.00 91.38 118 GLU A N 1
ATOM 962 C CA . GLU A 1 118 ? -24.815 1.673 46.232 1.00 91.38 118 GLU A CA 1
ATOM 963 C C . GLU A 1 118 ? -24.420 1.133 47.617 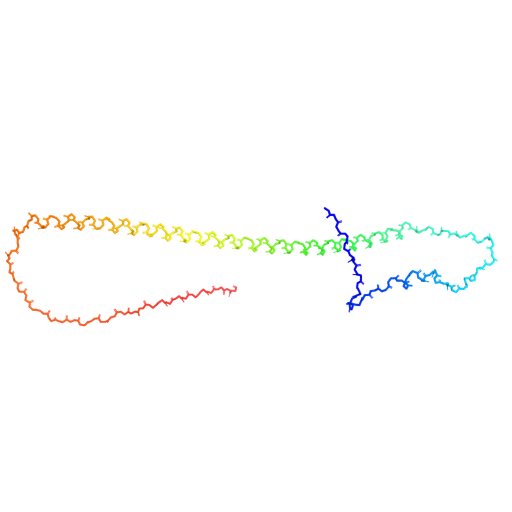1.00 91.38 118 GLU A C 1
ATOM 965 O O . GLU A 1 118 ? -25.272 0.983 48.506 1.00 91.38 118 GLU A O 1
ATOM 970 N N . ARG A 1 119 ? -23.121 0.893 47.848 1.00 90.00 119 ARG A N 1
ATOM 971 C CA . ARG A 1 119 ? -22.605 0.495 49.166 1.00 90.00 119 ARG A CA 1
ATOM 972 C C . ARG A 1 119 ? -22.837 1.586 50.207 1.00 90.00 119 ARG A C 1
ATOM 974 O O . ARG A 1 119 ? -23.320 1.275 51.300 1.00 90.00 119 ARG A O 1
ATOM 981 N N . GLU A 1 120 ? -22.548 2.842 49.882 1.00 90.31 120 GLU A N 1
ATOM 982 C CA . GLU A 1 120 ? -22.781 3.974 50.781 1.00 90.31 120 GLU A CA 1
ATOM 983 C C . GLU A 1 120 ? -24.277 4.147 51.092 1.00 90.31 120 GLU A C 1
ATOM 985 O O . GLU A 1 120 ? -24.668 4.272 52.259 1.00 90.31 120 GLU A O 1
ATOM 990 N N . ASN A 1 121 ? -25.139 4.057 50.075 1.00 89.75 121 ASN A N 1
ATOM 991 C CA . ASN A 1 121 ? -26.588 4.145 50.242 1.00 89.75 121 ASN A CA 1
ATOM 992 C C . ASN A 1 121 ? -27.122 3.029 51.158 1.00 89.75 121 ASN A C 1
ATOM 994 O O . ASN A 1 121 ? -27.915 3.288 52.069 1.00 89.75 121 ASN A O 1
ATOM 998 N N . CYS A 1 122 ? -26.642 1.792 50.983 1.00 84.69 122 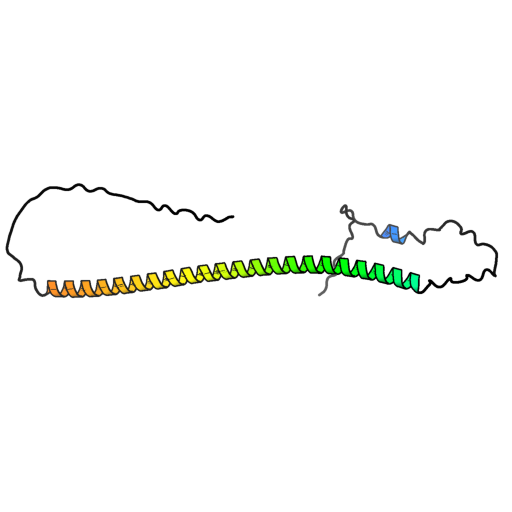CYS A N 1
ATOM 999 C CA . CYS A 1 122 ? -27.015 0.651 51.820 1.00 84.69 122 CYS A CA 1
ATOM 1000 C C . CYS A 1 122 ? -26.606 0.843 53.292 1.00 84.69 122 CYS A C 1
ATOM 1002 O O . CYS A 1 122 ? -27.389 0.542 54.201 1.00 84.69 122 CYS A O 1
ATOM 1004 N N . VAL A 1 123 ? -25.409 1.381 53.550 1.00 86.06 123 VAL A N 1
ATOM 1005 C CA . VAL A 1 123 ? -24.939 1.696 54.911 1.00 86.06 123 VAL A CA 1
ATOM 1006 C C . VAL A 1 123 ? -25.796 2.796 55.546 1.00 86.06 123 VAL A C 1
ATOM 1008 O O . VAL A 1 123 ? -26.231 2.650 56.693 1.00 86.06 123 VAL A O 1
ATOM 1011 N N . SER A 1 124 ? -26.107 3.854 54.799 1.00 80.19 124 SER A N 1
ATOM 1012 C CA . SER A 1 124 ? -26.943 4.968 55.263 1.00 80.19 124 SER A CA 1
ATOM 1013 C C . SER A 1 124 ? -28.378 4.526 55.579 1.00 80.19 124 SER A C 1
ATOM 1015 O O . SER A 1 124 ? -28.904 4.861 56.641 1.00 80.19 124 SER A O 1
ATOM 1017 N N . ARG A 1 125 ? -28.982 3.666 54.743 1.00 74.94 125 ARG A N 1
ATOM 1018 C CA . ARG A 1 125 ? -30.299 3.049 55.006 1.00 74.94 125 ARG A CA 1
ATOM 1019 C C . ARG A 1 125 ? -30.320 2.177 56.261 1.00 74.94 125 ARG A C 1
ATOM 1021 O O . ARG A 1 125 ? -31.330 2.128 56.957 1.00 74.94 125 ARG A O 1
ATOM 1028 N N . LYS A 1 126 ? -29.232 1.460 56.558 1.00 75.12 126 LYS A N 1
ATOM 1029 C CA . LYS A 1 126 ? -29.134 0.642 57.780 1.00 75.12 126 LYS A CA 1
ATOM 1030 C C . LYS A 1 126 ? -28.987 1.505 59.035 1.00 75.12 126 LYS A C 1
ATOM 1032 O O . LYS A 1 126 ? -29.551 1.149 60.065 1.00 75.12 126 LYS A O 1
ATOM 1037 N N . LYS A 1 127 ? -28.284 2.642 58.962 1.00 72.75 127 LYS A N 1
ATOM 1038 C CA . LYS A 1 127 ? -28.179 3.593 60.085 1.00 72.75 127 LYS A CA 1
ATOM 1039 C C . LYS A 1 127 ? -29.524 4.230 60.434 1.00 72.75 127 LYS A C 1
ATOM 1041 O O . LYS A 1 127 ? -29.873 4.261 61.608 1.00 72.75 127 LYS A O 1
ATOM 1046 N N . THR A 1 128 ? -30.305 4.663 59.443 1.00 63.97 128 THR A N 1
ATOM 1047 C CA . THR A 1 128 ? -31.628 5.269 59.689 1.00 63.97 128 THR A CA 1
ATOM 1048 C C . THR A 1 128 ? -32.651 4.260 60.214 1.00 63.97 128 THR A C 1
ATOM 1050 O O . THR A 1 128 ? -33.482 4.603 61.047 1.00 63.97 128 THR A O 1
ATOM 1053 N N . LYS A 1 129 ? -32.562 2.985 59.812 1.00 65.75 129 LYS A N 1
ATOM 1054 C CA . LYS A 1 129 ? -33.466 1.927 60.298 1.00 65.75 129 LYS A CA 1
ATOM 1055 C C . LYS A 1 129 ? -33.207 1.500 61.751 1.00 65.75 129 LYS A C 1
ATOM 1057 O O . LYS A 1 129 ? -34.111 0.969 62.385 1.00 65.75 129 LYS A O 1
ATOM 1062 N N . ASN A 1 130 ? -32.005 1.750 62.274 1.00 65.44 130 ASN A N 1
ATOM 1063 C CA . ASN A 1 130 ? -31.637 1.475 63.668 1.00 65.44 130 ASN A CA 1
ATOM 1064 C C . ASN A 1 130 ? -31.867 2.672 64.613 1.00 65.44 130 ASN A C 1
ATOM 1066 O O . ASN A 1 130 ? -31.577 2.549 65.798 1.00 65.44 130 ASN A O 1
ATOM 1070 N N . ASN A 1 131 ? -32.382 3.805 64.116 1.00 52.91 131 ASN A N 1
ATOM 1071 C CA . ASN A 1 131 ? -32.680 4.996 64.920 1.00 52.91 131 ASN A CA 1
ATOM 1072 C C . ASN A 1 131 ? -34.048 5.609 64.523 1.00 52.91 131 ASN A C 1
ATOM 1074 O O . ASN A 1 131 ? -34.093 6.684 63.929 1.00 52.91 131 ASN A O 1
ATOM 1078 N N . PRO A 1 132 ? -35.185 4.926 64.775 1.00 57.22 132 PRO A N 1
ATOM 1079 C CA . PRO A 1 132 ? -36.509 5.439 64.406 1.00 57.22 132 PRO A CA 1
ATOM 1080 C C . PRO A 1 132 ? -37.069 6.505 65.370 1.00 57.22 132 PRO A C 1
ATOM 1082 O O . PRO A 1 132 ? -38.143 7.046 65.111 1.00 57.22 132 PRO A O 1
ATOM 1085 N N . GLU A 1 133 ? -36.383 6.821 66.471 1.00 53.97 133 GLU A N 1
ATOM 1086 C CA . GLU A 1 133 ? -36.863 7.765 67.486 1.00 53.97 133 GLU A CA 1
ATOM 1087 C C . GLU A 1 133 ? -36.072 9.073 67.435 1.00 53.97 133 GLU A C 1
ATOM 1089 O O . GLU A 1 133 ? -35.031 9.203 68.073 1.00 53.97 133 GLU A O 1
ATOM 1094 N N . GLY A 1 134 ? -36.545 10.058 66.665 1.00 53.78 134 GLY A N 1
ATOM 1095 C CA . GLY A 1 134 ? -35.916 11.376 66.732 1.00 53.78 134 GLY A CA 1
ATOM 1096 C C . GLY A 1 134 ? -36.277 12.432 65.698 1.00 53.78 134 GLY A C 1
ATOM 1097 O O . GLY A 1 134 ? -35.452 13.306 65.504 1.00 53.78 134 GLY A O 1
ATOM 1098 N N . GLU A 1 135 ? -37.445 12.417 65.045 1.00 51.44 135 GLU A N 1
ATOM 1099 C CA . GLU A 1 135 ? -37.924 13.648 64.386 1.00 51.44 135 GLU A CA 1
ATOM 1100 C C . GLU A 1 135 ? -39.450 13.657 64.207 1.00 51.44 135 GLU A C 1
ATOM 1102 O O . GLU A 1 135 ? -40.014 13.402 63.146 1.00 51.44 135 GLU A O 1
ATOM 1107 N N . ARG A 1 136 ? -40.149 13.941 65.307 1.00 56.81 136 ARG A N 1
ATOM 1108 C CA . ARG A 1 136 ? -41.408 14.689 65.266 1.00 56.81 136 ARG A CA 1
ATOM 1109 C C . ARG A 1 136 ? -41.099 16.061 65.841 1.00 56.81 136 ARG A C 1
ATOM 1111 O O . ARG A 1 136 ? -40.687 16.093 66.992 1.00 56.81 136 ARG A O 1
ATOM 1118 N N . VAL A 1 137 ? -41.304 17.123 65.063 1.00 50.81 137 VAL A N 1
ATOM 1119 C CA . VAL A 1 137 ? -42.000 18.386 65.408 1.00 50.81 137 VAL A CA 1
ATOM 1120 C C . VAL A 1 137 ? -41.942 19.280 64.158 1.00 50.81 137 VAL A C 1
ATOM 1122 O O . VAL A 1 137 ? -40.876 19.696 63.732 1.00 50.81 137 VAL A O 1
ATOM 1125 N N . GLU A 1 138 ? -43.066 19.336 63.443 1.00 52.12 138 GLU A N 1
ATOM 1126 C CA . GLU A 1 138 ? -43.890 20.524 63.149 1.00 52.12 138 GLU A CA 1
ATOM 1127 C C . GLU A 1 138 ? -43.321 21.620 62.237 1.00 52.12 138 GLU A C 1
ATOM 1129 O O . GLU A 1 138 ? -42.262 22.186 62.472 1.00 52.12 138 GLU A O 1
ATOM 1134 N N . GLY A 1 139 ? -44.168 22.033 61.286 1.00 45.84 139 GLY A N 1
ATOM 1135 C CA . GLY A 1 139 ? -44.203 23.415 60.815 1.00 45.84 139 GLY A CA 1
ATOM 1136 C C . GLY A 1 139 ? -44.318 23.566 59.304 1.00 45.84 139 GLY A C 1
ATOM 1137 O O . GLY A 1 139 ? -43.332 23.369 58.616 1.00 45.84 139 GLY A O 1
ATOM 1138 N N . ALA A 1 140 ? -45.520 23.965 58.853 1.00 45.12 140 ALA A N 1
ATOM 1139 C CA . ALA A 1 140 ? -45.777 25.128 57.981 1.00 45.12 140 ALA A CA 1
ATOM 1140 C C . ALA A 1 140 ? -44.979 25.238 56.651 1.00 45.12 140 ALA A C 1
ATOM 1142 O O . ALA A 1 140 ? -43.771 25.109 56.619 1.00 45.12 140 ALA A O 1
ATOM 1143 N N . VAL A 1 141 ? -45.494 25.609 55.480 1.00 46.38 141 VAL A N 1
ATOM 1144 C CA . VAL A 1 141 ? -46.689 26.324 55.012 1.00 46.38 141 VAL A CA 1
ATOM 1145 C C . VAL A 1 141 ? -46.611 26.315 53.472 1.00 46.38 141 VAL A C 1
ATOM 1147 O O . VAL A 1 141 ? -45.557 26.078 52.888 1.00 46.38 141 VAL A O 1
ATOM 1150 N N . ALA A 1 142 ? -47.745 26.585 52.832 1.00 51.91 142 ALA A N 1
ATOM 1151 C CA . ALA A 1 142 ? -47.938 26.781 51.399 1.00 51.91 142 ALA A CA 1
ATOM 1152 C C . ALA A 1 142 ? -46.973 27.765 50.696 1.00 51.91 142 ALA A C 1
ATOM 1154 O O . ALA A 1 142 ? -46.608 28.786 51.270 1.00 51.91 142 ALA A O 1
ATOM 1155 N N . ALA A 1 143 ? -46.695 27.494 49.414 1.00 50.41 143 ALA A N 1
ATOM 1156 C CA . ALA A 1 143 ? -46.580 28.440 48.285 1.00 50.41 143 ALA A CA 1
ATOM 1157 C C . ALA A 1 143 ? -46.265 27.596 47.030 1.00 50.41 143 ALA A C 1
ATOM 1159 O O . ALA A 1 143 ? -45.267 26.885 46.991 1.00 50.41 143 ALA A O 1
ATOM 1160 N N . GLU A 1 144 ? -47.210 27.377 46.115 1.00 49.72 144 GLU A N 1
ATOM 1161 C CA . GLU A 1 144 ? -47.444 28.218 44.929 1.00 49.72 144 GLU A CA 1
ATOM 1162 C C . GLU A 1 144 ? -46.175 28.633 44.166 1.00 49.72 144 GLU A C 1
ATOM 1164 O O . GLU A 1 144 ? -45.337 29.372 44.673 1.00 49.72 144 GLU A O 1
ATOM 1169 N N . GLY A 1 145 ? -46.136 28.256 42.884 1.00 45.31 145 GLY A N 1
ATOM 1170 C CA . GLY A 1 145 ? -45.457 29.032 41.849 1.00 45.31 145 GLY A CA 1
ATOM 1171 C C . GLY A 1 145 ? -44.273 28.345 41.174 1.00 45.31 145 GLY A C 1
ATOM 1172 O O . GLY A 1 145 ? -43.303 27.966 41.816 1.00 45.31 145 GLY A O 1
ATOM 1173 N N . GLY A 1 146 ? -44.316 28.294 39.840 1.00 45.69 146 GLY A N 1
ATOM 1174 C CA . GLY A 1 146 ? -43.088 28.327 39.043 1.00 45.69 146 GLY A CA 1
ATOM 1175 C C . GLY A 1 146 ? -43.015 27.340 37.890 1.00 45.69 146 GLY A C 1
ATOM 1176 O O . GLY A 1 146 ? -42.351 26.315 37.978 1.00 45.69 146 GLY A O 1
ATOM 1177 N N . ALA A 1 147 ? -43.646 27.700 36.774 1.00 51.88 147 ALA A N 1
ATOM 1178 C CA . ALA A 1 147 ? -43.328 27.169 35.457 1.00 51.88 147 ALA A CA 1
ATOM 1179 C C . ALA A 1 147 ? -41.839 27.379 35.110 1.00 51.88 147 ALA A C 1
ATOM 1181 O O . ALA A 1 147 ? -41.250 28.395 35.474 1.00 51.88 147 ALA A O 1
ATOM 1182 N N . GLY A 1 148 ? -41.256 26.458 34.341 1.00 50.44 148 GLY A N 1
ATOM 1183 C CA . GLY A 1 148 ? -39.873 26.581 33.880 1.00 50.44 148 GLY A CA 1
ATOM 1184 C C . GLY A 1 148 ? -39.505 25.562 32.811 1.00 50.44 148 GLY A C 1
ATOM 1185 O O . GLY A 1 148 ? -38.662 24.701 33.030 1.00 50.44 148 GLY A O 1
ATOM 1186 N N . ALA A 1 149 ? -40.152 25.647 31.649 1.00 57.56 149 ALA A N 1
ATOM 1187 C CA . ALA A 1 149 ? -39.626 25.063 30.421 1.00 57.56 149 ALA A CA 1
ATOM 1188 C C . ALA A 1 149 ? -38.359 25.819 29.992 1.00 57.56 149 ALA A C 1
ATOM 1190 O O . ALA A 1 149 ? -38.408 27.039 29.885 1.00 57.56 149 ALA A O 1
ATOM 1191 N N . GLN A 1 150 ? -37.267 25.099 29.721 1.00 57.50 150 GLN A N 1
ATOM 1192 C CA . GLN A 1 150 ? -36.096 25.491 28.915 1.00 57.50 150 GLN A CA 1
ATOM 1193 C C . GLN A 1 150 ? -35.100 24.323 29.003 1.00 57.50 150 GLN A C 1
ATOM 1195 O O . GLN A 1 150 ? -34.854 23.807 30.080 1.00 57.50 150 GLN A O 1
ATOM 1200 N N . GLY A 1 151 ? -34.487 23.788 27.962 1.00 53.03 151 GLY A N 1
ATOM 1201 C CA . GLY A 1 151 ? -34.478 24.076 26.544 1.00 53.03 151 GLY A CA 1
ATOM 1202 C C . GLY A 1 151 ? -33.463 23.092 25.965 1.00 53.03 151 GLY A C 1
ATOM 1203 O O . GLY A 1 151 ? -32.358 22.950 26.484 1.00 53.03 151 GLY A O 1
ATOM 1204 N N . ARG A 1 152 ? -33.857 22.355 24.929 1.00 55.66 152 ARG A N 1
ATOM 1205 C CA . ARG A 1 152 ? -32.924 21.578 24.115 1.00 55.66 152 ARG A CA 1
ATOM 1206 C C . ARG A 1 152 ? -32.083 22.574 23.312 1.00 55.66 152 ARG A C 1
ATOM 1208 O O . ARG A 1 152 ? -32.626 23.243 22.443 1.00 55.66 152 ARG A O 1
ATOM 1215 N N . GLY A 1 153 ? -30.786 22.648 23.575 1.00 54.59 153 GLY A N 1
ATOM 1216 C CA . GLY A 1 153 ? -29.784 23.136 22.626 1.00 54.59 153 GLY A CA 1
ATOM 1217 C C . GLY A 1 153 ? -28.723 22.042 22.554 1.00 54.59 153 GLY A C 1
ATOM 1218 O O . GLY A 1 153 ? -28.118 21.724 23.566 1.00 54.59 153 GLY A O 1
ATOM 1219 N N . GLY A 1 154 ? -28.563 21.290 21.470 1.00 54.56 154 GLY A N 1
ATOM 1220 C CA . GLY A 1 154 ? -28.570 21.756 20.090 1.00 54.56 154 GLY A CA 1
ATOM 1221 C C . GLY A 1 154 ? -27.116 21.972 19.706 1.00 54.56 154 GLY A C 1
ATOM 1222 O O . GLY A 1 154 ? -26.615 23.084 19.788 1.00 54.56 154 GLY A O 1
ATOM 1223 N N . ALA A 1 155 ? -26.440 20.869 19.390 1.00 56.50 155 ALA A N 1
ATOM 1224 C CA . ALA A 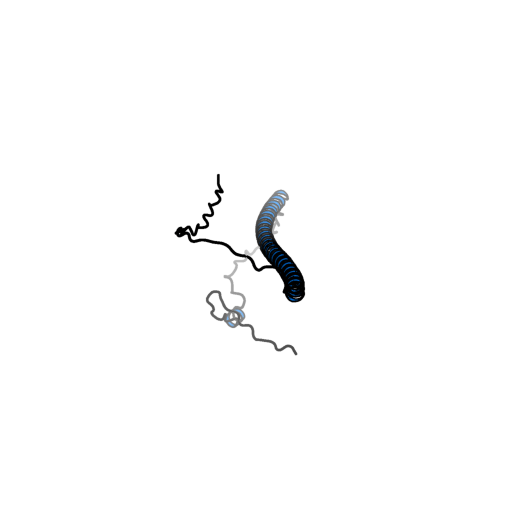1 155 ? -25.085 20.861 18.878 1.00 56.50 155 ALA A CA 1
ATOM 1225 C C . ALA A 1 155 ? -25.021 21.667 17.575 1.00 56.50 155 ALA A C 1
ATOM 1227 O O . ALA A 1 155 ? -25.712 21.339 16.613 1.00 56.50 155 ALA A O 1
ATOM 1228 N N . SER A 1 156 ? -24.162 22.677 17.535 1.00 61.44 156 SER A N 1
ATOM 1229 C CA . SER A 1 156 ? -23.658 23.249 16.293 1.00 61.44 156 SER A CA 1
ATOM 1230 C C . SER A 1 156 ? -22.148 23.074 16.296 1.00 61.44 156 SER A C 1
ATOM 1232 O O . SER A 1 156 ? -21.413 23.817 16.942 1.00 61.44 156 SER A O 1
ATOM 1234 N N . GLY A 1 157 ? -21.713 22.021 15.609 1.00 52.56 157 GLY A N 1
ATOM 1235 C CA . GLY A 1 157 ? -20.356 21.936 15.108 1.00 52.56 157 GLY A CA 1
ATOM 1236 C C . GLY A 1 157 ? -20.225 22.900 13.938 1.00 52.56 157 GLY A C 1
ATOM 1237 O O . GLY A 1 157 ? -20.883 22.722 12.918 1.00 52.56 157 GLY A O 1
ATOM 1238 N N . GLU A 1 158 ? -19.379 23.906 14.092 1.00 59.78 158 GLU A N 1
ATOM 1239 C CA . GLU A 1 158 ? -18.686 24.527 12.969 1.00 59.78 158 GLU A CA 1
ATOM 1240 C C . GLU A 1 158 ? -17.319 23.829 12.941 1.00 59.78 158 GLU A C 1
ATOM 1242 O O . GLU A 1 158 ? -16.602 23.78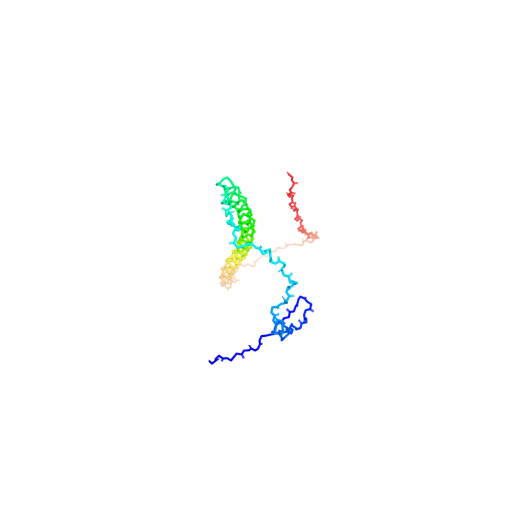8 13.936 1.00 59.78 158 GLU A O 1
ATOM 1247 N N . GLY A 1 159 ? -16.994 23.045 11.920 1.00 56.12 159 GLY A N 1
ATOM 1248 C CA . GLY A 1 159 ? -16.977 23.499 10.538 1.00 56.12 159 GLY A CA 1
ATOM 1249 C C . GLY A 1 159 ? -15.566 24.005 10.280 1.00 56.12 159 GLY A C 1
ATOM 1250 O O . GLY A 1 159 ? -15.309 25.20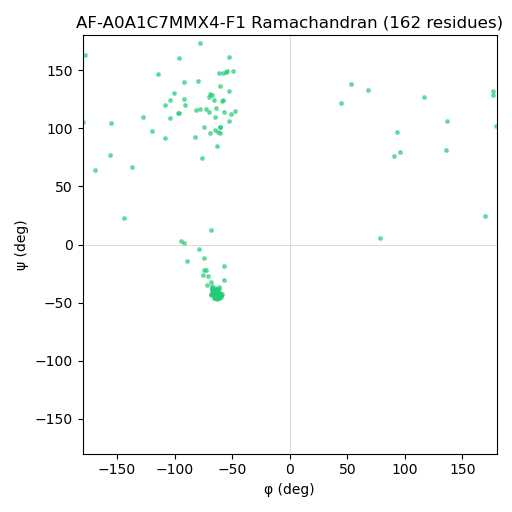0 10.345 1.00 56.12 159 GLY A O 1
ATOM 1251 N N . GLY A 1 160 ? -14.635 23.065 10.110 1.00 49.50 160 GLY A N 1
ATOM 1252 C CA . GLY A 1 160 ? -13.257 23.372 9.762 1.00 49.50 160 GLY A CA 1
ATOM 1253 C C . GLY A 1 160 ? -13.179 24.106 8.428 1.00 49.50 160 GLY A C 1
ATOM 1254 O O . GLY A 1 160 ? -13.809 23.696 7.456 1.00 49.50 160 GLY A O 1
ATOM 1255 N N . SER A 1 161 ? -12.352 25.144 8.391 1.00 60.44 161 SER A N 1
ATOM 1256 C CA . SER A 1 161 ? -11.795 25.678 7.155 1.00 60.44 161 SER A CA 1
ATOM 1257 C C . SER A 1 161 ? -10.406 25.081 6.961 1.00 60.44 161 SER A C 1
ATOM 1259 O O . SER A 1 161 ? -9.502 25.388 7.743 1.00 60.44 161 SER A O 1
ATOM 1261 N N . PRO A 1 162 ? -10.194 24.250 5.939 1.00 67.00 162 PRO A N 1
ATOM 1262 C CA . PRO A 1 162 ? -8.920 24.182 5.259 1.00 67.00 162 PRO A CA 1
ATOM 1263 C C . PRO A 1 162 ? -8.954 25.059 3.994 1.00 67.00 162 PRO A C 1
ATOM 1265 O O . PRO A 1 162 ? -10.019 25.349 3.459 1.00 67.00 162 PRO A O 1
ATOM 1268 N N . GLU A 1 163 ? -7.758 25.397 3.514 1.00 62.16 163 GLU A N 1
ATOM 1269 C CA . GLU A 1 163 ? -7.437 25.923 2.175 1.00 62.16 163 GLU A CA 1
ATOM 1270 C C . GLU A 1 163 ? -7.385 27.451 2.004 1.00 62.16 163 GLU A C 1
ATOM 1272 O O . GLU A 1 163 ? -8.373 28.124 1.711 1.00 62.16 163 GLU A O 1
ATOM 1277 N N . SER A 1 164 ? -6.168 28.003 2.070 1.00 62.66 164 SER A N 1
ATOM 1278 C CA . SER A 1 164 ? -5.386 28.413 0.882 1.00 62.66 164 SER A CA 1
ATOM 1279 C C . SER A 1 164 ? -3.939 28.716 1.269 1.00 62.66 164 SER A C 1
ATOM 1281 O O . SER A 1 164 ? -3.742 29.397 2.299 1.00 62.66 164 SER A O 1
#

Mean predicted aligned error: 21.56 Å

pLDDT: mean 75.64, std 15.95, range [45.12, 95.94]

Sequence (164 aa):
MFVPRKVTIKDGFGMEVDLEQFKKAGPVVSPPVIVPSSPAQKTVVRMETPEAKAKRLAEENEKERLKKAAEETACRAAEEEERKKREEERRKKEEEAERARKEEEEKKRRELQREEEERENCVSRKKTKNNPEGERVEGAVAAEGGAGAQGRGGASGEGGSPES